Protein AF-A0A2M8PML5-F1 (afdb_monomer_lite)

pLDDT: mean 84.7, std 14.03, range [39.72, 96.12]

Radius of gyration: 26.98 Å; chains: 1; bounding box: 55×22×81 Å

Secondary structure (DSSP, 8-state):
--SHHHHHHHHHHHHHHHHHHHHHHHHHHHHHHHHHHHHHHHHHHHHHHHHHHHHHHH-HHHHHTS-HHHHHHHHHHHHTTEEEEEETTEEEEEEEPP-TT---

Foldseek 3Di:
DPVVVVVVVVVVVVVVVVVVVVVVVVVVVVVVVVVVVVVVVVVLVVLLVVLVVVCVVCDVVVLVVDDPVSVVVSCCSNVPQKDFDDDPNDGPDIDGHPDPPPDD

Sequence (104 aa):
LQQASADAGITDIYDDEIAKASDRRTMLSSRIRALQSEVARHDDAAQRELAFHEIVEISIERFWDQEDRIINQLLFRLMGNRRFIVEDGQIIGIADAPNRNRRS

Structure (mmCIF, N/CA/C/O backbone):
data_AF-A0A2M8PML5-F1
#
_entry.id   AF-A0A2M8PML5-F1
#
loop_
_atom_site.group_PDB
_atom_site.id
_atom_site.type_symbol
_atom_site.label_atom_id
_atom_site.label_alt_id
_atom_site.label_comp_id
_atom_site.label_asym_id
_atom_site.label_entity_id
_atom_site.label_seq_id
_atom_site.pdbx_PDB_ins_code
_atom_site.Cartn_x
_atom_site.Cartn_y
_atom_site.Cartn_z
_atom_site.occupancy
_atom_site.B_iso_or_equiv
_atom_site.auth_seq_id
_atom_site.auth_comp_id
_atom_site.auth_asym_id
_atom_site.auth_atom_id
_atom_site.pdbx_PDB_model_num
ATOM 1 N N . LEU A 1 1 ? 31.779 -0.338 -58.480 1.00 47.25 1 LEU A N 1
ATOM 2 C CA . LEU A 1 1 ? 30.922 -1.163 -57.591 1.00 47.25 1 LEU A CA 1
ATOM 3 C C . LEU A 1 1 ? 31.297 -1.006 -56.104 1.00 47.25 1 LEU A C 1
ATOM 5 O O . LEU A 1 1 ? 31.185 -1.957 -55.352 1.00 47.25 1 LEU A O 1
ATOM 9 N N . GLN A 1 2 ? 31.714 0.185 -55.649 1.00 47.84 2 GLN A N 1
ATOM 10 C CA . GLN A 1 2 ? 32.303 0.365 -54.305 1.00 47.84 2 GLN A CA 1
ATOM 11 C C . GLN A 1 2 ? 31.435 1.213 -53.352 1.00 47.84 2 GLN A C 1
ATOM 13 O O . GLN A 1 2 ? 31.769 1.360 -52.186 1.00 47.84 2 GLN A O 1
ATOM 18 N N . GLN A 1 3 ? 30.300 1.742 -53.829 1.00 46.22 3 GLN A N 1
ATOM 19 C CA . GLN A 1 3 ? 29.363 2.530 -53.014 1.00 46.22 3 GLN A CA 1
ATOM 20 C C . GLN A 1 3 ? 28.329 1.668 -52.271 1.00 46.22 3 GLN A C 1
ATOM 22 O O . GLN A 1 3 ? 27.914 2.043 -51.185 1.00 46.22 3 GLN A O 1
ATOM 27 N N . ALA A 1 4 ? 27.969 0.488 -52.791 1.00 48.34 4 ALA A N 1
ATOM 28 C CA . ALA A 1 4 ? 26.969 -0.382 -52.163 1.00 48.34 4 ALA A CA 1
ATOM 29 C C . ALA A 1 4 ? 27.460 -1.068 -50.870 1.00 48.34 4 ALA A C 1
ATOM 31 O O . ALA A 1 4 ? 26.645 -1.427 -50.031 1.00 48.34 4 ALA A O 1
ATOM 32 N N . SER A 1 5 ? 28.777 -1.240 -50.681 1.00 52.00 5 SER A N 1
ATOM 33 C CA . SER A 1 5 ? 29.324 -1.844 -49.451 1.00 52.00 5 SER A CA 1
ATOM 34 C C . SER A 1 5 ? 29.620 -0.826 -48.347 1.00 52.00 5 SER A C 1
ATOM 36 O O . SER A 1 5 ? 29.752 -1.213 -47.193 1.00 52.00 5 SER A O 1
ATOM 38 N N . ALA A 1 6 ? 29.761 0.459 -48.693 1.00 53.25 6 ALA A N 1
ATOM 39 C CA . ALA A 1 6 ? 29.974 1.530 -47.721 1.00 53.25 6 ALA A CA 1
ATOM 40 C C . ALA A 1 6 ? 28.675 1.884 -46.977 1.00 53.25 6 ALA A C 1
ATOM 42 O O . ALA A 1 6 ? 28.723 2.216 -45.799 1.00 53.25 6 ALA A O 1
ATOM 43 N N . ASP A 1 7 ? 27.532 1.756 -47.656 1.00 58.09 7 ASP A N 1
ATOM 44 C CA . ASP A 1 7 ? 26.199 1.999 -47.094 1.00 58.09 7 ASP A CA 1
ATOM 45 C C . ASP A 1 7 ? 25.795 0.889 -46.103 1.00 58.09 7 ASP A C 1
ATOM 47 O O . ASP A 1 7 ? 25.339 1.173 -45.001 1.00 58.09 7 ASP A O 1
ATOM 51 N N . ALA A 1 8 ? 26.094 -0.375 -46.435 1.00 61.00 8 ALA A N 1
ATOM 52 C CA . ALA A 1 8 ? 25.823 -1.532 -45.575 1.00 61.00 8 ALA A CA 1
ATOM 53 C C . ALA A 1 8 ? 26.538 -1.455 -44.212 1.00 61.00 8 ALA A C 1
ATOM 55 O O . ALA A 1 8 ? 25.918 -1.669 -43.178 1.00 61.00 8 ALA A O 1
ATOM 56 N N . GLY A 1 9 ? 27.819 -1.066 -44.191 1.00 68.12 9 GLY A N 1
ATOM 57 C CA . GLY A 1 9 ? 28.563 -0.930 -42.933 1.00 68.12 9 GLY A CA 1
ATOM 58 C C . GLY A 1 9 ? 28.069 0.218 -42.045 1.00 68.12 9 GLY A C 1
ATOM 59 O O . GLY A 1 9 ? 28.237 0.166 -40.833 1.00 68.12 9 GLY A O 1
ATOM 60 N N . ILE A 1 10 ? 27.452 1.251 -42.628 1.00 72.50 10 ILE A N 1
ATOM 61 C CA . ILE A 1 10 ? 26.845 2.354 -41.874 1.00 72.50 10 ILE A CA 1
ATOM 62 C C . ILE A 1 10 ? 25.501 1.911 -41.288 1.00 72.50 10 ILE A C 1
ATOM 64 O O . ILE A 1 10 ? 25.227 2.200 -40.124 1.00 72.50 10 ILE A O 1
ATOM 68 N N . THR A 1 11 ? 24.687 1.188 -42.062 1.00 75.69 11 THR A N 1
ATOM 69 C CA . THR A 1 11 ? 23.429 0.602 -41.580 1.00 75.69 11 THR A CA 1
ATOM 70 C C . THR A 1 11 ? 23.665 -0.340 -40.401 1.00 75.69 11 THR A C 1
ATOM 72 O O . THR A 1 11 ? 23.032 -0.153 -39.367 1.00 75.69 11 THR A O 1
ATOM 75 N N . ASP A 1 12 ? 24.641 -1.247 -40.496 1.00 80.62 12 ASP A N 1
ATOM 76 C CA . ASP A 1 12 ? 24.969 -2.188 -39.415 1.00 80.62 12 ASP A CA 1
ATOM 77 C C . ASP A 1 12 ? 25.368 -1.462 -38.115 1.00 80.62 12 ASP A C 1
ATOM 79 O O . ASP A 1 12 ? 24.947 -1.838 -37.022 1.00 80.62 12 ASP A O 1
ATOM 83 N N . ILE A 1 13 ? 26.135 -0.368 -38.219 1.00 84.25 13 ILE A N 1
ATOM 84 C CA . ILE A 1 13 ? 26.519 0.452 -37.058 1.00 84.25 13 ILE A CA 1
ATOM 85 C C . ILE A 1 13 ? 25.292 1.116 -36.424 1.00 84.25 13 ILE A C 1
ATOM 87 O O . ILE A 1 13 ? 25.178 1.159 -35.198 1.00 84.25 13 ILE A O 1
ATOM 91 N N . TYR A 1 14 ? 24.377 1.654 -37.231 1.00 86.12 14 TYR A N 1
ATOM 92 C CA . TYR A 1 14 ? 23.161 2.271 -36.704 1.00 86.12 14 TYR A CA 1
ATOM 93 C C . TYR A 1 14 ? 22.227 1.245 -36.067 1.00 86.12 14 TYR A C 1
ATOM 95 O O . TYR A 1 14 ? 21.683 1.527 -34.999 1.00 86.12 14 TYR A O 1
ATOM 103 N N . ASP A 1 15 ? 22.077 0.067 -36.666 1.00 88.19 15 ASP A N 1
ATOM 104 C CA . ASP A 1 15 ? 21.263 -1.016 -36.116 1.00 88.19 15 ASP A CA 1
ATOM 105 C C . ASP A 1 15 ? 21.809 -1.486 -34.759 1.00 88.19 15 ASP A C 1
ATOM 107 O O . ASP A 1 15 ? 21.047 -1.612 -33.795 1.00 88.19 15 ASP A O 1
ATOM 111 N N . ASP A 1 16 ? 23.132 -1.620 -34.633 1.00 90.75 16 ASP A N 1
ATOM 112 C CA . ASP A 1 16 ? 23.798 -1.935 -33.366 1.00 90.75 16 ASP A CA 1
ATOM 113 C C . ASP A 1 16 ? 23.571 -0.854 -32.297 1.00 90.75 16 ASP A C 1
ATOM 115 O O . ASP A 1 16 ? 23.282 -1.160 -31.135 1.00 90.75 16 ASP A O 1
ATOM 119 N N . GLU A 1 17 ? 23.688 0.426 -32.653 1.00 92.81 17 GLU A N 1
ATOM 120 C CA . GLU A 1 17 ? 23.461 1.525 -31.707 1.00 92.81 17 GLU A CA 1
ATOM 121 C C . GLU A 1 17 ? 21.982 1.646 -31.304 1.00 92.81 17 GLU A C 1
ATOM 123 O O . GLU A 1 17 ? 21.676 1.902 -30.133 1.00 92.81 17 GLU A O 1
ATOM 128 N N . ILE A 1 18 ? 21.049 1.394 -32.228 1.00 92.88 18 ILE A N 1
ATOM 129 C CA . ILE A 1 18 ? 19.607 1.336 -31.947 1.00 92.88 18 ILE A CA 1
ATOM 130 C C . ILE A 1 18 ? 19.290 0.172 -31.004 1.00 92.88 18 ILE A C 1
ATOM 132 O O . ILE A 1 18 ? 18.513 0.349 -30.055 1.00 92.88 18 ILE A O 1
ATOM 136 N N . ALA A 1 19 ? 19.900 -0.996 -31.218 1.00 93.56 19 ALA A N 1
ATOM 137 C CA . ALA A 1 19 ? 19.744 -2.154 -30.346 1.00 93.56 19 ALA A CA 1
ATOM 138 C C . ALA A 1 19 ? 20.245 -1.844 -28.926 1.00 93.56 19 ALA A C 1
ATOM 140 O O . ALA A 1 19 ? 19.484 -1.955 -27.962 1.00 93.56 19 ALA A O 1
ATOM 141 N N . LYS A 1 20 ? 21.469 -1.314 -28.792 1.00 94.50 20 LYS A N 1
ATOM 142 C CA . LYS A 1 20 ? 22.039 -0.908 -27.492 1.00 94.50 20 LYS A CA 1
ATOM 143 C C . LYS A 1 20 ? 21.180 0.138 -26.781 1.00 94.50 20 LYS A C 1
ATOM 145 O O . LYS A 1 20 ? 20.959 0.052 -25.568 1.00 94.50 20 LYS A O 1
ATOM 150 N N . ALA A 1 21 ? 20.686 1.137 -27.512 1.00 92.94 21 ALA A N 1
ATOM 151 C CA . ALA A 1 21 ? 19.809 2.163 -26.955 1.00 92.94 21 ALA A CA 1
ATOM 152 C C . ALA A 1 21 ? 18.471 1.574 -26.474 1.00 92.94 21 ALA A C 1
ATOM 154 O O . ALA A 1 21 ? 17.982 1.939 -25.399 1.00 92.94 21 ALA A O 1
ATOM 155 N N . SER A 1 22 ? 17.904 0.632 -27.229 1.00 92.25 22 SER A N 1
ATOM 156 C CA . SER A 1 22 ? 16.659 -0.065 -26.886 1.00 92.25 22 SER A CA 1
ATOM 157 C C . SER A 1 22 ? 16.810 -0.941 -25.645 1.00 92.25 22 SER A C 1
ATOM 159 O O . SER A 1 22 ? 15.966 -0.880 -24.742 1.00 92.25 22 SER A O 1
ATOM 161 N N . ASP A 1 23 ? 17.913 -1.678 -25.536 1.00 96.12 23 ASP A N 1
ATOM 162 C CA . ASP A 1 23 ? 18.235 -2.484 -24.358 1.00 96.12 23 ASP A CA 1
ATOM 163 C C . ASP A 1 23 ? 18.399 -1.605 -23.119 1.00 96.12 23 ASP A C 1
ATOM 165 O O . ASP A 1 23 ? 17.795 -1.851 -22.067 1.00 96.12 23 ASP A O 1
ATOM 169 N N . ARG A 1 24 ? 19.141 -0.500 -23.259 1.00 94.38 24 ARG A N 1
ATOM 170 C CA . ARG A 1 24 ? 19.338 0.463 -22.173 1.00 94.38 24 ARG A CA 1
ATOM 171 C C . ARG A 1 24 ? 18.020 1.084 -21.722 1.00 94.38 24 ARG A C 1
ATOM 173 O O . ARG A 1 24 ? 17.787 1.215 -20.518 1.00 94.38 24 ARG A O 1
ATOM 180 N N . ARG A 1 25 ? 17.139 1.442 -22.659 1.00 95.06 25 ARG A N 1
ATOM 181 C CA . ARG A 1 25 ? 15.800 1.962 -22.348 1.00 95.06 25 ARG A CA 1
ATOM 182 C C . ARG A 1 25 ? 14.966 0.929 -21.595 1.00 95.06 25 ARG A C 1
ATOM 184 O O . ARG A 1 25 ? 14.342 1.275 -20.592 1.00 95.06 25 ARG A O 1
ATOM 191 N N . THR A 1 26 ? 14.973 -0.324 -22.041 1.00 95.69 26 THR A N 1
ATOM 192 C CA . THR A 1 26 ? 14.241 -1.417 -21.390 1.00 95.69 26 THR A CA 1
ATOM 193 C C . THR A 1 26 ? 14.719 -1.610 -19.954 1.00 95.69 26 THR A C 1
ATOM 195 O O . THR A 1 26 ? 13.905 -1.573 -19.028 1.00 95.69 26 THR A O 1
ATOM 198 N N . MET A 1 27 ? 16.034 -1.697 -19.747 1.00 95.50 27 MET A N 1
ATOM 199 C CA . MET A 1 27 ? 16.643 -1.814 -18.421 1.00 95.50 27 MET A CA 1
ATOM 200 C C . MET A 1 27 ? 16.256 -0.648 -17.500 1.00 95.50 27 MET A C 1
ATOM 202 O O . MET A 1 27 ? 15.812 -0.872 -16.372 1.00 95.50 27 MET A O 1
ATOM 206 N N . LEU A 1 28 ? 16.378 0.596 -17.977 1.00 95.31 28 LEU A N 1
ATOM 207 C CA . LEU A 1 28 ? 16.021 1.779 -17.191 1.00 95.31 28 LEU A CA 1
ATOM 208 C C . LEU A 1 28 ? 14.528 1.804 -16.848 1.00 95.31 28 LEU A C 1
ATOM 210 O O . LEU A 1 28 ? 14.173 2.120 -15.715 1.00 95.31 28 LEU A O 1
ATOM 214 N N . SER A 1 29 ? 13.652 1.413 -17.776 1.00 94.25 29 SER A N 1
ATOM 215 C CA . SER A 1 29 ? 12.209 1.345 -17.517 1.00 94.25 29 SER A CA 1
ATOM 216 C C . SER A 1 29 ? 11.862 0.323 -16.428 1.00 94.25 29 SER A C 1
ATOM 218 O O . SER A 1 29 ? 11.072 0.618 -15.529 1.00 94.25 29 SER A O 1
ATOM 220 N N . SER A 1 30 ? 12.509 -0.845 -16.449 1.00 93.88 30 SER A N 1
ATOM 221 C CA . SER A 1 30 ? 12.361 -1.871 -15.417 1.00 93.88 30 SER A CA 1
ATOM 222 C C . SER A 1 30 ? 12.880 -1.377 -14.069 1.00 93.88 30 SER A C 1
ATOM 224 O O . SER A 1 30 ? 12.237 -1.600 -13.043 1.00 93.88 30 SER A O 1
ATOM 226 N N . ARG A 1 31 ? 14.000 -0.639 -14.059 1.00 93.81 31 ARG A N 1
ATOM 227 C CA . ARG A 1 31 ? 14.548 -0.041 -12.836 1.00 93.81 31 ARG A CA 1
ATOM 228 C C . ARG A 1 31 ? 13.623 1.023 -12.251 1.00 93.81 31 ARG A C 1
ATOM 230 O O . ARG A 1 31 ? 13.414 1.017 -11.042 1.00 93.81 31 ARG A O 1
ATOM 237 N N . ILE A 1 32 ? 13.036 1.884 -13.084 1.00 93.62 32 ILE A N 1
ATOM 238 C CA . ILE A 1 32 ? 12.043 2.876 -12.646 1.00 93.62 32 ILE A CA 1
ATOM 239 C C . ILE A 1 32 ? 10.843 2.174 -12.007 1.00 93.62 32 ILE A C 1
ATOM 241 O O . ILE A 1 32 ? 10.464 2.537 -10.899 1.00 93.62 32 ILE A O 1
ATOM 245 N N . ARG A 1 33 ? 10.284 1.137 -12.646 1.00 92.38 33 ARG A N 1
ATOM 246 C CA . ARG A 1 33 ? 9.153 0.377 -12.081 1.00 92.38 33 ARG A CA 1
ATOM 247 C C . ARG A 1 33 ? 9.495 -0.261 -10.734 1.00 92.38 33 ARG A C 1
ATOM 249 O O . ARG A 1 33 ? 8.681 -0.218 -9.817 1.00 92.38 33 ARG A O 1
ATOM 256 N N . ALA A 1 34 ? 10.693 -0.832 -10.608 1.00 89.75 34 ALA A N 1
ATOM 257 C CA . ALA A 1 34 ? 11.157 -1.410 -9.351 1.00 89.75 34 ALA A CA 1
ATOM 258 C C . ALA A 1 34 ? 11.256 -0.348 -8.243 1.00 89.75 34 ALA A C 1
ATOM 260 O O . ALA A 1 34 ? 10.711 -0.554 -7.163 1.00 89.75 34 ALA A O 1
ATOM 261 N N . LEU A 1 35 ? 11.868 0.806 -8.535 1.00 90.56 35 LEU A N 1
ATOM 262 C CA . LEU A 1 35 ? 11.992 1.917 -7.585 1.00 90.56 35 LEU A CA 1
ATOM 263 C C . LEU A 1 35 ? 10.628 2.508 -7.203 1.00 90.56 35 LEU A C 1
ATOM 265 O O . LEU A 1 35 ? 10.382 2.774 -6.034 1.00 90.56 35 LEU A O 1
ATOM 269 N N . GLN A 1 36 ? 9.709 2.660 -8.159 1.00 88.44 36 GLN A N 1
ATOM 270 C CA . GLN A 1 36 ? 8.339 3.102 -7.881 1.00 88.44 36 GLN A CA 1
ATOM 271 C C . GLN A 1 36 ? 7.606 2.124 -6.957 1.00 88.44 36 GLN A C 1
ATOM 273 O O . GLN A 1 36 ? 6.934 2.552 -6.023 1.00 88.44 36 GLN A O 1
ATOM 278 N N . SER A 1 37 ? 7.762 0.814 -7.179 1.00 83.00 37 SER A N 1
ATOM 279 C CA . SER A 1 37 ? 7.198 -0.193 -6.277 1.00 83.00 37 SER A CA 1
ATOM 280 C C . SER A 1 37 ? 7.839 -0.157 -4.889 1.00 83.00 37 SER A C 1
ATOM 282 O O . SER A 1 37 ? 7.165 -0.501 -3.923 1.00 83.00 37 SER A O 1
ATOM 284 N N . GLU A 1 38 ? 9.119 0.183 -4.781 1.00 82.19 38 GLU A N 1
ATOM 285 C CA . GLU A 1 38 ? 9.832 0.279 -3.506 1.00 82.19 38 GLU A CA 1
ATOM 286 C C . GLU A 1 38 ? 9.360 1.489 -2.694 1.00 82.19 38 GLU A C 1
ATOM 288 O O . GLU A 1 38 ? 9.003 1.332 -1.528 1.00 82.19 38 GLU A O 1
ATOM 293 N N . VAL A 1 39 ? 9.247 2.658 -3.336 1.00 79.69 39 VAL A N 1
ATOM 294 C CA . VAL A 1 39 ? 8.694 3.877 -2.722 1.00 79.69 39 VAL A CA 1
ATOM 295 C C . VAL A 1 39 ? 7.260 3.644 -2.252 1.00 79.69 39 VAL A C 1
ATOM 297 O O . VAL A 1 39 ? 6.957 3.905 -1.094 1.00 79.69 39 VAL A O 1
ATOM 300 N N . ALA A 1 40 ? 6.403 3.056 -3.095 1.00 78.44 40 ALA A N 1
ATOM 301 C CA . ALA A 1 40 ? 5.021 2.757 -2.717 1.00 78.44 40 ALA A CA 1
ATOM 302 C C . ALA A 1 40 ? 4.937 1.848 -1.476 1.00 78.44 40 ALA A C 1
ATOM 304 O O . ALA A 1 40 ? 4.145 2.101 -0.575 1.00 78.44 40 ALA A O 1
ATOM 305 N N . ARG A 1 41 ? 5.794 0.821 -1.378 1.00 78.94 41 ARG A N 1
ATOM 306 C CA . ARG A 1 41 ? 5.843 -0.054 -0.191 1.00 78.94 41 ARG A CA 1
ATOM 307 C C . ARG A 1 41 ? 6.306 0.682 1.063 1.00 78.94 41 ARG A C 1
ATOM 309 O O . ARG A 1 41 ? 5.826 0.360 2.149 1.00 78.94 41 ARG A O 1
ATOM 316 N N . HIS A 1 42 ? 7.258 1.602 0.925 1.00 76.06 42 HIS A N 1
ATOM 317 C CA . HIS A 1 42 ? 7.755 2.406 2.036 1.00 76.06 42 HIS A CA 1
ATOM 318 C C . HIS A 1 42 ? 6.673 3.366 2.546 1.00 76.06 42 HIS A C 1
ATOM 320 O O . HIS A 1 42 ? 6.415 3.417 3.749 1.00 76.06 42 HIS A O 1
AT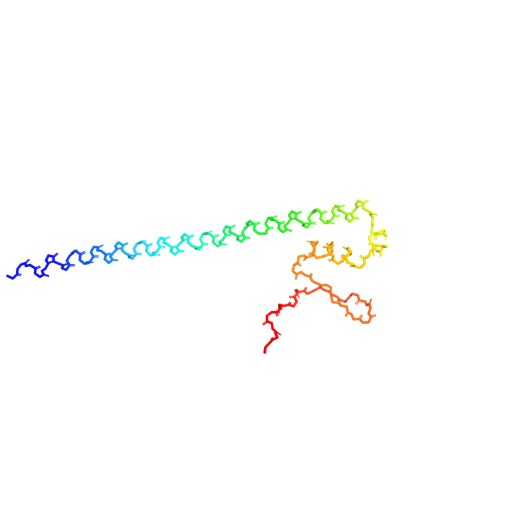OM 326 N N . ASP A 1 43 ? 5.978 4.049 1.636 1.00 78.50 43 ASP A N 1
ATOM 327 C CA . ASP A 1 43 ? 4.854 4.925 1.972 1.00 78.50 43 ASP A CA 1
ATOM 328 C C . ASP A 1 43 ? 3.713 4.135 2.631 1.00 78.50 43 ASP A C 1
ATOM 330 O O . ASP A 1 43 ? 3.201 4.542 3.674 1.00 78.50 43 ASP A O 1
ATOM 334 N N . ASP A 1 44 ? 3.380 2.952 2.106 1.00 85.25 44 ASP A N 1
ATOM 335 C CA . ASP A 1 44 ? 2.385 2.052 2.701 1.00 85.25 44 ASP A CA 1
ATOM 336 C C . ASP A 1 44 ? 2.780 1.582 4.109 1.00 85.25 44 ASP A C 1
ATOM 338 O O . ASP A 1 44 ? 1.914 1.306 4.939 1.00 85.25 44 ASP A O 1
ATOM 342 N N . ALA A 1 45 ? 4.073 1.410 4.392 1.00 85.81 45 ALA A N 1
ATOM 343 C CA . ALA A 1 45 ? 4.543 1.041 5.726 1.00 85.81 45 ALA A CA 1
ATOM 344 C C . ALA A 1 45 ? 4.410 2.218 6.703 1.00 85.81 45 ALA A C 1
ATOM 346 O O . ALA A 1 45 ? 3.863 2.044 7.790 1.00 85.81 45 ALA A O 1
ATOM 347 N N . ALA A 1 46 ? 4.820 3.421 6.291 1.00 87.88 46 ALA A N 1
ATOM 348 C CA . ALA A 1 46 ? 4.694 4.627 7.107 1.00 87.88 46 ALA A CA 1
ATOM 349 C C . ALA A 1 46 ? 3.225 4.964 7.422 1.00 87.88 46 ALA A C 1
ATOM 351 O O . ALA A 1 46 ? 2.888 5.281 8.560 1.00 87.88 46 ALA A O 1
ATOM 352 N N . GLN A 1 47 ? 2.328 4.838 6.438 1.00 89.06 47 GLN A N 1
ATOM 353 C CA . GLN A 1 47 ? 0.891 5.055 6.640 1.00 89.06 47 GLN A CA 1
ATOM 354 C C . GLN A 1 47 ? 0.273 4.051 7.617 1.00 89.06 47 GLN A C 1
ATOM 356 O O . GLN A 1 47 ? -0.604 4.417 8.401 1.00 89.06 47 GLN A O 1
ATOM 361 N N . ARG A 1 48 ? 0.734 2.795 7.593 1.00 91.25 48 ARG A N 1
ATOM 362 C CA . ARG A 1 48 ? 0.287 1.764 8.536 1.00 91.25 48 ARG A CA 1
ATOM 363 C C . ARG A 1 48 ? 0.735 2.054 9.961 1.00 91.25 48 ARG A C 1
ATOM 365 O O . ARG A 1 48 ? -0.078 1.917 10.869 1.00 91.25 48 ARG A O 1
ATOM 372 N N . GLU A 1 49 ? 1.978 2.492 10.138 1.00 91.25 49 GLU A N 1
ATOM 373 C CA . GLU A 1 49 ? 2.514 2.867 11.451 1.00 91.25 49 GLU A CA 1
ATOM 374 C C . GLU A 1 49 ? 1.742 4.050 12.051 1.00 91.25 49 GLU A C 1
ATOM 376 O O . GLU A 1 49 ? 1.311 3.997 13.200 1.00 91.25 49 GLU A O 1
ATOM 381 N N . LEU A 1 50 ? 1.477 5.088 11.249 1.00 92.94 50 LEU A N 1
ATOM 382 C CA . LEU A 1 50 ? 0.678 6.238 11.684 1.00 92.94 50 LEU A CA 1
ATOM 383 C C . LEU A 1 50 ? -0.742 5.826 12.087 1.00 92.94 50 LEU A C 1
ATOM 385 O O . LEU A 1 50 ? -1.206 6.200 13.159 1.00 92.94 50 LEU A O 1
ATOM 389 N N . ALA A 1 51 ? -1.415 5.009 11.272 1.00 92.50 51 ALA A N 1
ATOM 390 C CA . ALA A 1 51 ? -2.756 4.527 11.595 1.00 92.50 51 ALA A CA 1
ATOM 391 C C . ALA A 1 51 ? -2.778 3.671 12.873 1.00 92.50 51 ALA A C 1
ATOM 393 O O . ALA A 1 51 ? -3.731 3.750 13.646 1.00 92.50 51 ALA A O 1
ATOM 394 N N . PHE A 1 52 ? -1.735 2.869 13.111 1.00 93.31 52 PHE A N 1
ATOM 395 C CA . PHE A 1 52 ? -1.589 2.112 14.350 1.00 93.31 52 PHE A CA 1
ATOM 396 C C . PHE A 1 52 ? -1.442 3.043 15.558 1.00 93.31 52 PHE A C 1
ATOM 398 O O . PHE A 1 52 ? -2.175 2.887 16.533 1.00 93.31 52 PHE A O 1
ATOM 405 N N . HIS A 1 53 ? -0.559 4.041 15.477 1.00 94.94 53 HIS A N 1
ATOM 406 C CA . HIS A 1 53 ? -0.384 5.025 16.544 1.00 94.94 53 HIS A CA 1
ATOM 407 C C . HIS A 1 53 ? -1.661 5.810 16.837 1.00 94.94 53 HIS A C 1
ATOM 409 O O . HIS A 1 53 ? -2.009 5.953 18.003 1.00 94.94 53 HIS A O 1
ATOM 415 N N . GLU A 1 54 ? -2.403 6.236 15.814 1.00 92.75 54 GLU A N 1
ATOM 416 C CA . GLU A 1 54 ? -3.684 6.927 15.999 1.00 92.75 54 GLU A CA 1
ATOM 417 C C . GLU A 1 54 ? -4.691 6.072 16.788 1.00 92.75 54 GLU A C 1
ATOM 419 O O . GLU A 1 54 ? -5.351 6.578 17.693 1.00 92.75 54 GLU A O 1
ATOM 424 N N . ILE A 1 55 ? -4.782 4.765 16.499 1.00 93.00 55 ILE A N 1
ATOM 425 C CA . ILE A 1 55 ? -5.655 3.840 17.246 1.00 93.00 55 ILE A CA 1
ATOM 426 C C . ILE A 1 55 ? -5.166 3.674 18.691 1.00 93.00 55 ILE A C 1
ATOM 428 O O . ILE A 1 55 ? -5.972 3.656 19.621 1.00 93.00 55 ILE A O 1
ATOM 432 N N . VAL A 1 56 ? -3.852 3.558 18.892 1.00 93.44 56 VAL A N 1
ATOM 433 C CA . VAL A 1 56 ? -3.256 3.441 20.231 1.00 93.44 56 VAL A CA 1
ATOM 434 C C . VAL A 1 56 ? -3.502 4.705 21.059 1.00 93.44 56 VAL A C 1
ATOM 436 O O . VAL A 1 56 ? -3.826 4.594 22.240 1.00 93.44 56 VAL A O 1
ATOM 439 N N . GLU A 1 57 ? -3.402 5.890 20.456 1.00 94.44 57 GLU A N 1
ATOM 440 C CA . GLU A 1 57 ? -3.627 7.177 21.123 1.00 94.44 57 GLU A CA 1
ATOM 441 C C . GLU A 1 57 ? -5.077 7.361 21.585 1.00 94.44 57 GLU A C 1
ATOM 443 O O . GLU A 1 57 ? -5.307 7.886 22.676 1.00 94.44 57 GLU A O 1
ATOM 448 N N . ILE A 1 58 ? -6.060 6.913 20.795 1.00 92.88 58 ILE A N 1
ATOM 449 C CA . ILE A 1 58 ? -7.478 7.018 21.175 1.00 92.88 58 ILE A CA 1
ATOM 450 C C . ILE A 1 58 ? -7.958 5.864 22.065 1.00 92.88 58 ILE A C 1
ATOM 452 O O . ILE A 1 58 ? -8.979 6.024 22.726 1.00 92.88 58 ILE A O 1
ATOM 456 N N . SER A 1 59 ? -7.196 4.770 22.161 1.00 92.44 59 SER A N 1
ATOM 457 C CA . SER A 1 59 ? -7.583 3.467 22.727 1.00 92.44 59 SER A CA 1
ATOM 458 C C . SER A 1 59 ? -8.524 2.651 21.838 1.00 92.44 59 SER A C 1
ATOM 460 O O . SER A 1 59 ? -9.306 3.178 21.046 1.00 92.44 59 SER A O 1
ATOM 462 N N . ILE A 1 60 ? -8.466 1.324 21.991 1.00 89.44 60 ILE A N 1
ATOM 463 C CA . ILE A 1 60 ? -9.285 0.404 21.194 1.00 89.44 60 ILE A CA 1
ATOM 464 C C . ILE A 1 60 ? -10.781 0.576 21.477 1.00 89.44 60 ILE A C 1
ATOM 466 O O . ILE A 1 60 ? -11.594 0.446 20.570 1.00 89.44 60 ILE A O 1
ATOM 470 N N . GLU A 1 61 ? -11.156 0.912 22.710 1.00 93.06 61 GLU A N 1
ATOM 471 C CA . GLU A 1 61 ? -12.546 1.141 23.094 1.00 93.06 61 GLU A CA 1
ATOM 472 C C . GLU A 1 61 ? -13.098 2.388 22.403 1.00 93.06 61 GLU A C 1
ATOM 474 O O . GLU A 1 61 ? -14.120 2.306 21.725 1.00 93.06 61 GLU A O 1
ATOM 479 N N . ARG A 1 62 ? -12.394 3.529 22.476 1.00 93.69 62 ARG A N 1
ATOM 480 C CA . ARG A 1 62 ? -12.885 4.750 21.815 1.00 93.69 62 ARG A CA 1
ATOM 481 C C . ARG A 1 62 ? -12.791 4.688 20.303 1.00 93.69 62 ARG A C 1
ATOM 483 O O . ARG A 1 62 ? -13.515 5.424 19.638 1.00 93.69 62 ARG A O 1
ATOM 490 N N . PHE A 1 63 ? -11.898 3.863 19.762 1.00 93.94 63 PHE A N 1
ATOM 491 C CA . PHE A 1 63 ? -11.857 3.577 18.335 1.00 93.94 63 PHE A CA 1
ATOM 492 C C . PHE A 1 63 ? -13.195 3.004 17.848 1.00 93.94 63 PHE A C 1
ATOM 494 O O . PHE A 1 63 ? -13.704 3.458 16.826 1.00 93.94 63 PHE A O 1
ATOM 501 N N . TRP A 1 64 ? -13.795 2.068 18.591 1.00 92.50 64 TRP A N 1
ATOM 502 C CA . TRP A 1 64 ? -15.099 1.495 18.237 1.00 92.50 64 TRP A CA 1
ATOM 503 C C . TRP A 1 64 ? -16.274 2.453 18.450 1.00 92.50 64 TRP A C 1
ATOM 505 O O . TRP A 1 64 ? -17.300 2.291 17.798 1.00 92.50 64 TRP A O 1
ATOM 515 N N . ASP A 1 65 ? -16.103 3.473 19.290 1.00 95.50 65 ASP A N 1
ATOM 516 C CA . ASP A 1 65 ? -17.091 4.542 19.483 1.00 95.50 65 ASP A CA 1
ATOM 517 C C . ASP A 1 65 ? -17.042 5.627 18.383 1.00 95.50 65 ASP A C 1
ATOM 519 O O . ASP A 1 65 ? -17.837 6.569 18.405 1.00 95.50 65 ASP A O 1
ATOM 523 N N . GLN A 1 66 ? -16.102 5.545 17.430 1.00 94.69 66 GLN A N 1
ATOM 524 C CA . GLN A 1 66 ? -16.014 6.500 16.321 1.00 94.69 66 GLN A CA 1
ATOM 525 C C . GLN A 1 66 ? -17.115 6.276 15.276 1.00 94.69 66 GLN A C 1
ATOM 527 O O . GLN A 1 66 ? -17.696 5.202 15.152 1.00 94.69 66 GLN A O 1
ATOM 532 N N . GLU A 1 67 ? -17.351 7.287 14.438 1.00 95.69 67 GLU A N 1
ATOM 533 C CA . GLU A 1 67 ? -18.199 7.128 13.256 1.00 95.69 67 GLU A CA 1
ATOM 534 C C . GLU A 1 67 ? -17.647 6.039 12.320 1.00 95.69 67 GLU A C 1
ATOM 536 O O . GLU A 1 67 ? -16.444 6.005 12.0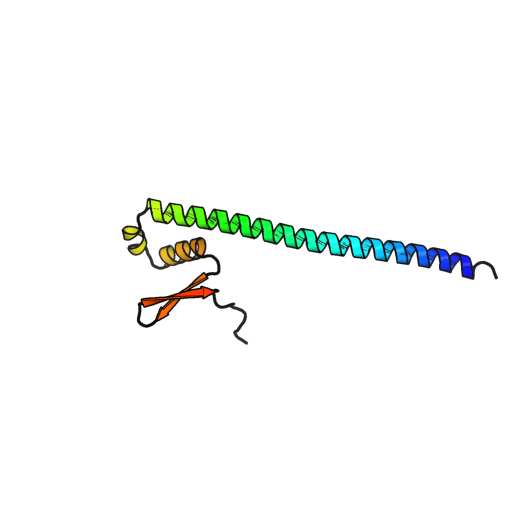39 1.00 95.69 67 GLU A O 1
ATOM 541 N N . ASP A 1 68 ? -18.532 5.226 11.730 1.00 92.56 68 ASP A N 1
ATOM 542 C CA . ASP A 1 68 ? -18.182 4.165 10.770 1.00 92.56 68 ASP A CA 1
ATOM 543 C C . ASP A 1 68 ? -17.205 4.636 9.688 1.00 92.56 68 ASP A C 1
ATOM 545 O O . ASP A 1 68 ? -16.309 3.905 9.258 1.00 92.56 68 ASP A O 1
ATOM 549 N N . ARG A 1 69 ? -17.369 5.876 9.216 1.00 94.06 69 ARG A N 1
ATOM 550 C CA . ARG A 1 69 ? -16.479 6.470 8.217 1.00 94.06 69 ARG A CA 1
ATOM 551 C C . ARG A 1 69 ? -15.039 6.554 8.726 1.00 94.06 69 ARG A C 1
ATOM 553 O O . ARG A 1 69 ? -14.125 6.234 7.967 1.00 94.06 69 ARG A O 1
ATOM 560 N N . ILE A 1 70 ? -14.839 6.989 9.966 1.00 93.19 70 ILE A N 1
ATOM 561 C CA . ILE A 1 70 ? -13.516 7.134 10.579 1.00 93.19 70 ILE A CA 1
ATOM 562 C C . ILE A 1 70 ? -12.901 5.759 10.833 1.00 93.19 70 ILE A C 1
ATOM 564 O O . ILE A 1 70 ? -11.764 5.525 10.418 1.00 93.19 70 ILE A O 1
ATOM 568 N N . ILE A 1 71 ? -13.677 4.828 11.398 1.00 92.00 71 ILE A N 1
ATOM 569 C CA . ILE A 1 71 ? -13.263 3.430 11.604 1.00 92.00 71 ILE A CA 1
ATOM 570 C C . ILE A 1 71 ? -12.755 2.836 10.287 1.00 92.00 71 ILE A C 1
ATOM 572 O O . ILE A 1 71 ? -11.631 2.341 10.201 1.00 92.00 71 ILE A O 1
ATOM 576 N N . ASN A 1 72 ? -13.545 2.954 9.218 1.00 90.88 72 ASN A N 1
ATOM 577 C CA . ASN A 1 72 ? -13.189 2.414 7.910 1.00 90.88 72 ASN A CA 1
ATOM 578 C C . ASN A 1 72 ? -11.944 3.075 7.302 1.00 90.88 72 ASN A C 1
ATOM 580 O O . ASN A 1 72 ? -11.158 2.393 6.648 1.00 90.88 72 ASN A O 1
ATOM 584 N N . GLN A 1 73 ? -11.735 4.378 7.505 1.00 91.44 73 GLN A N 1
ATOM 585 C CA . GLN A 1 73 ? -10.536 5.073 7.021 1.00 91.44 73 GLN A CA 1
ATOM 586 C C . GLN A 1 73 ? -9.270 4.630 7.761 1.00 91.44 73 GLN A C 1
ATOM 588 O O . GLN A 1 73 ? -8.237 4.407 7.125 1.00 91.44 73 GLN A O 1
ATOM 593 N N . LEU A 1 74 ? -9.348 4.476 9.083 1.00 92.62 74 LEU A N 1
ATOM 594 C CA . LEU A 1 74 ? -8.248 3.966 9.901 1.00 92.62 74 LEU A CA 1
ATOM 595 C C . LEU A 1 74 ? -7.911 2.523 9.529 1.00 92.62 74 LEU A C 1
ATOM 597 O O . LEU A 1 74 ? -6.758 2.228 9.217 1.00 92.62 74 LEU A O 1
ATOM 601 N N . LEU A 1 75 ? -8.915 1.646 9.448 1.00 91.56 75 LEU A N 1
ATOM 602 C CA . LEU A 1 75 ? -8.717 0.257 9.027 1.00 91.56 75 LEU A CA 1
ATOM 603 C C . LEU A 1 75 ? -8.187 0.158 7.598 1.00 91.56 75 LEU A C 1
ATOM 605 O O . LEU A 1 75 ? -7.349 -0.695 7.319 1.00 91.56 75 LEU A O 1
ATOM 609 N N . PHE A 1 76 ? -8.632 1.025 6.686 1.00 90.38 76 PHE A N 1
ATOM 610 C CA . PHE A 1 76 ? -8.114 1.054 5.321 1.00 90.38 76 PHE A CA 1
ATOM 611 C C . PHE A 1 76 ? -6.618 1.379 5.293 1.00 90.38 76 PHE A C 1
ATOM 613 O O . PHE A 1 76 ? -5.862 0.672 4.628 1.00 90.38 76 PHE A O 1
ATOM 620 N N . ARG A 1 77 ? -6.181 2.407 6.031 1.00 92.19 77 ARG A N 1
ATOM 621 C CA . ARG A 1 77 ? -4.758 2.768 6.123 1.00 92.19 77 ARG A CA 1
ATOM 622 C C . ARG A 1 77 ? -3.942 1.686 6.823 1.00 92.19 77 ARG A C 1
ATOM 624 O O . ARG A 1 77 ? -2.885 1.322 6.322 1.00 92.19 77 ARG A O 1
ATOM 631 N N . LEU A 1 78 ? -4.459 1.124 7.916 1.00 92.19 78 LEU A N 1
ATOM 632 C CA . 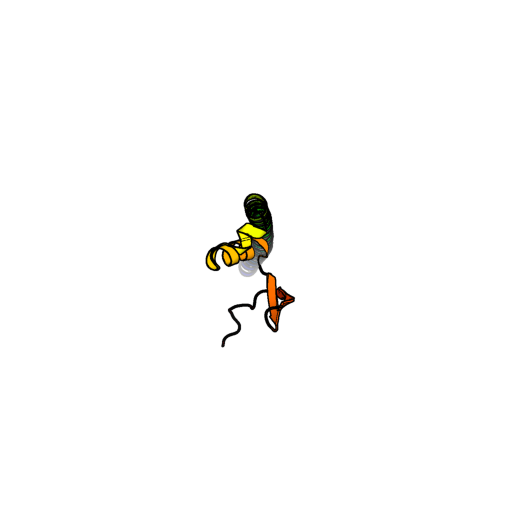LEU A 1 78 ? -3.794 0.082 8.701 1.00 92.19 78 LEU A CA 1
ATOM 633 C C . LEU A 1 78 ? -3.655 -1.244 7.937 1.00 92.19 78 LEU A C 1
ATOM 635 O O . LEU A 1 78 ? -2.627 -1.916 8.010 1.00 92.19 78 LEU A O 1
ATOM 639 N N . MET A 1 79 ? -4.691 -1.650 7.205 1.00 89.75 79 MET A N 1
ATOM 640 C CA . MET A 1 79 ? -4.727 -2.956 6.542 1.00 89.75 79 MET A CA 1
ATOM 641 C C . MET A 1 79 ? -4.302 -2.910 5.071 1.00 89.75 79 MET A C 1
ATOM 643 O O . MET A 1 79 ? -4.047 -3.960 4.474 1.00 89.75 79 MET A O 1
ATOM 647 N N . GLY A 1 80 ? -4.215 -1.724 4.465 1.00 87.69 80 GLY A N 1
ATOM 648 C CA . GLY A 1 80 ? -3.828 -1.546 3.067 1.00 87.69 80 GLY A CA 1
ATOM 649 C C . GLY A 1 80 ? -4.759 -2.303 2.118 1.00 87.69 80 GLY A C 1
ATOM 650 O O . GLY A 1 80 ? -5.964 -2.048 2.070 1.00 87.69 80 GLY A O 1
ATOM 651 N N . ASN A 1 81 ? -4.217 -3.268 1.368 1.00 86.31 81 ASN A N 1
ATOM 652 C CA . ASN A 1 81 ? -4.997 -4.106 0.452 1.00 86.31 81 ASN A CA 1
ATOM 653 C C . ASN A 1 81 ? -5.717 -5.285 1.136 1.00 86.31 81 ASN A C 1
ATOM 655 O O . ASN A 1 81 ? -6.332 -6.083 0.445 1.00 86.31 81 ASN A O 1
ATOM 659 N N . ARG A 1 82 ? -5.668 -5.434 2.464 1.00 89.38 82 ARG A N 1
ATOM 660 C CA . ARG A 1 82 ? -6.361 -6.526 3.172 1.00 89.38 82 ARG A CA 1
ATOM 661 C C . ARG A 1 82 ? -7.714 -6.089 3.726 1.00 89.38 82 ARG A C 1
ATOM 663 O O . ARG A 1 82 ? -7.909 -4.926 4.079 1.00 89.38 82 ARG A O 1
ATOM 670 N N . ARG A 1 83 ? -8.668 -7.013 3.803 1.00 88.62 83 ARG A N 1
ATOM 671 C CA . ARG A 1 83 ? -10.032 -6.804 4.313 1.00 88.62 83 ARG A CA 1
ATOM 672 C C . ARG A 1 83 ? -10.426 -7.935 5.253 1.00 88.62 83 ARG A C 1
ATOM 674 O O . ARG A 1 83 ? -10.012 -9.072 5.047 1.00 88.62 83 ARG A O 1
ATOM 681 N N . PHE A 1 84 ? -11.245 -7.614 6.251 1.00 89.38 84 PHE A N 1
ATOM 682 C CA . PHE A 1 84 ? -11.893 -8.619 7.087 1.00 89.38 84 PHE A CA 1
ATOM 683 C C . PHE A 1 84 ? -12.997 -9.321 6.299 1.00 89.38 8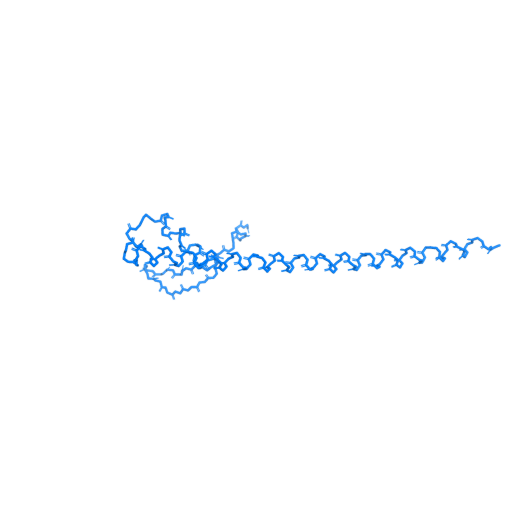4 PHE A C 1
ATOM 685 O O . PHE A 1 84 ? -13.751 -8.677 5.567 1.00 89.38 84 PHE A O 1
ATOM 692 N N . ILE A 1 85 ? -13.083 -10.636 6.462 1.00 90.25 85 ILE A N 1
ATOM 693 C CA . ILE A 1 85 ? -14.209 -11.436 5.994 1.00 90.25 85 ILE A CA 1
ATOM 694 C C . ILE A 1 85 ? -15.183 -11.540 7.161 1.00 90.25 85 ILE A C 1
ATOM 696 O O . ILE A 1 85 ? -14.793 -11.984 8.242 1.00 90.25 85 ILE A O 1
ATOM 700 N N . VAL A 1 86 ? -16.424 -11.116 6.931 1.00 89.50 86 VAL A N 1
ATOM 701 C CA . VAL A 1 86 ? -17.487 -11.136 7.935 1.00 89.50 86 VAL A CA 1
ATOM 702 C C . VAL A 1 86 ? -18.560 -12.130 7.510 1.00 89.50 86 VAL A C 1
ATOM 704 O O . VAL A 1 86 ? -19.081 -12.028 6.401 1.00 89.50 86 VAL A O 1
ATOM 707 N N . GLU A 1 87 ? -18.893 -13.057 8.401 1.00 92.12 87 GLU A N 1
ATOM 708 C CA . GLU A 1 87 ? -20.000 -14.009 8.273 1.00 92.12 87 GLU A CA 1
ATOM 709 C C . GLU A 1 87 ? -20.801 -13.971 9.580 1.00 92.12 87 GLU A C 1
ATOM 711 O O . GLU A 1 87 ? -20.217 -13.983 10.661 1.00 92.12 87 GLU A O 1
ATOM 716 N N . ASP A 1 88 ? -22.124 -13.802 9.491 1.00 92.25 88 ASP A N 1
ATOM 717 C CA . ASP A 1 88 ? -23.032 -13.677 10.646 1.00 92.25 88 ASP A CA 1
ATOM 718 C C . ASP A 1 88 ? -22.593 -12.654 11.716 1.00 92.25 88 ASP A C 1
ATOM 720 O O . ASP A 1 88 ? -22.737 -12.854 12.921 1.00 92.25 88 ASP A O 1
ATOM 724 N N . GLY A 1 89 ? -22.033 -11.524 11.269 1.00 87.56 89 GLY A N 1
ATOM 725 C CA . GLY A 1 89 ? -21.545 -10.460 12.154 1.00 87.56 89 GLY A CA 1
ATOM 726 C C . GLY A 1 89 ? -20.234 -10.789 12.876 1.00 87.56 89 GLY A C 1
ATOM 727 O O . GLY A 1 89 ? -19.773 -9.993 13.691 1.00 87.56 89 GLY A O 1
ATOM 728 N N . GLN A 1 90 ? -19.610 -11.926 12.566 1.00 88.12 90 GLN A N 1
ATOM 729 C CA . GLN A 1 90 ? -18.325 -12.342 13.113 1.00 88.12 90 GLN A CA 1
ATOM 730 C C . GLN A 1 90 ? -17.223 -12.224 12.065 1.00 88.12 90 GLN A C 1
ATOM 732 O O . GLN A 1 90 ? -17.412 -12.539 10.891 1.00 88.12 90 GLN A O 1
ATOM 737 N N . ILE A 1 91 ? -16.041 -11.785 12.496 1.00 89.06 91 ILE A N 1
ATOM 738 C CA . ILE A 1 91 ? -14.851 -11.791 11.646 1.00 89.06 91 ILE A CA 1
ATOM 739 C C . ILE A 1 91 ? -14.314 -13.224 11.601 1.00 89.06 91 ILE A C 1
ATOM 741 O O . ILE A 1 91 ? -13.784 -13.718 12.594 1.00 89.06 91 ILE A O 1
ATOM 745 N N . ILE A 1 92 ? -14.423 -13.873 10.443 1.00 94.19 92 ILE A N 1
ATOM 746 C CA . ILE A 1 92 ? -13.982 -15.263 10.233 1.00 94.19 92 ILE A CA 1
ATOM 747 C C . ILE A 1 92 ? -12.612 -15.364 9.552 1.00 94.19 92 ILE A C 1
ATOM 749 O O . ILE A 1 92 ? -12.022 -16.440 9.481 1.00 94.19 92 ILE A O 1
ATOM 753 N N . GLY A 1 93 ? -12.081 -14.253 9.036 1.00 91.44 93 GLY A N 1
ATOM 754 C CA . GLY A 1 93 ? -10.786 -14.260 8.366 1.00 91.44 93 GLY A CA 1
ATOM 755 C C . GLY A 1 93 ? -10.363 -12.920 7.780 1.00 91.44 93 GLY A C 1
ATOM 756 O O . GLY A 1 93 ? -11.011 -11.890 7.968 1.00 91.44 93 GLY A O 1
ATOM 757 N N . ILE A 1 94 ? -9.247 -12.953 7.050 1.00 91.06 94 ILE A N 1
ATOM 758 C CA . ILE A 1 94 ? -8.667 -11.812 6.336 1.00 91.06 94 ILE A CA 1
ATOM 759 C C . ILE A 1 94 ? -8.363 -12.253 4.901 1.00 91.06 94 ILE A C 1
ATOM 761 O O . ILE A 1 94 ? -7.749 -13.299 4.697 1.00 91.06 94 ILE A O 1
ATOM 765 N N . ALA A 1 95 ? -8.757 -11.450 3.915 1.00 91.38 95 ALA A N 1
ATOM 766 C CA . ALA A 1 95 ? -8.479 -11.683 2.497 1.00 91.38 95 ALA A CA 1
ATOM 767 C C . ALA A 1 95 ? -7.988 -10.407 1.805 1.00 91.38 95 ALA A C 1
ATOM 769 O O . ALA A 1 95 ? -8.087 -9.309 2.357 1.00 91.38 95 ALA A O 1
ATOM 770 N N . ASP A 1 96 ? -7.463 -10.538 0.588 1.00 88.12 96 ASP A N 1
ATOM 771 C CA . ASP A 1 96 ? -7.180 -9.376 -0.252 1.00 88.12 96 ASP A CA 1
ATOM 772 C C . ASP A 1 96 ? -8.478 -8.664 -0.651 1.00 88.12 96 ASP A C 1
ATOM 774 O O . ASP A 1 96 ? -9.527 -9.281 -0.857 1.00 88.12 96 ASP A O 1
ATOM 778 N N . ALA A 1 97 ? -8.405 -7.341 -0.771 1.00 83.31 97 ALA A N 1
ATOM 779 C CA . ALA A 1 97 ? -9.522 -6.524 -1.190 1.00 83.31 97 ALA A CA 1
ATOM 780 C C . ALA A 1 97 ? -9.960 -6.954 -2.599 1.00 83.31 97 ALA A C 1
ATOM 782 O O . ALA A 1 97 ? -9.115 -7.144 -3.482 1.00 83.31 97 ALA A O 1
ATOM 783 N N . PRO A 1 98 ? -11.275 -7.093 -2.842 1.00 78.81 98 PRO A N 1
ATOM 784 C CA . PRO A 1 98 ? -11.769 -7.458 -4.156 1.00 78.81 98 PRO A CA 1
ATOM 785 C C . PRO A 1 98 ? -11.305 -6.421 -5.179 1.00 78.81 98 PRO A C 1
ATOM 787 O O . PRO A 1 98 ? -11.541 -5.218 -5.036 1.00 78.81 98 PRO A O 1
ATOM 790 N N . ASN A 1 99 ? -10.623 -6.897 -6.219 1.00 71.69 99 ASN A N 1
ATOM 791 C CA . ASN A 1 99 ? -10.119 -6.039 -7.276 1.00 71.69 99 ASN A CA 1
ATOM 792 C C . ASN A 1 99 ? -11.321 -5.433 -8.022 1.00 71.69 99 ASN A C 1
ATOM 794 O O . ASN A 1 99 ? -12.091 -6.161 -8.656 1.00 71.69 99 ASN A O 1
ATOM 798 N N . ARG A 1 100 ? -11.509 -4.107 -7.927 1.00 61.34 100 ARG A N 1
ATOM 799 C CA . ARG A 1 100 ? -12.676 -3.382 -8.478 1.00 61.34 100 ARG A CA 1
ATOM 800 C C . ARG A 1 100 ? -12.876 -3.582 -9.992 1.00 61.34 100 ARG A C 1
ATOM 802 O O . ARG A 1 100 ? -13.962 -3.303 -10.483 1.00 61.34 100 ARG A O 1
ATOM 809 N N . ASN A 1 101 ? -11.885 -4.130 -10.700 1.00 55.56 101 ASN A N 1
ATOM 810 C CA . ASN A 1 101 ? -11.927 -4.415 -12.138 1.00 55.56 101 ASN A CA 1
ATOM 811 C C . ASN A 1 101 ? -12.579 -5.757 -12.541 1.00 55.56 101 A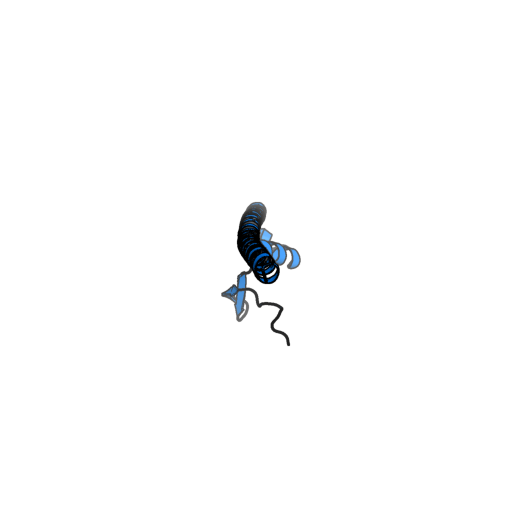SN A C 1
ATOM 813 O O . ASN A 1 101 ? -12.521 -6.115 -13.712 1.00 55.56 101 ASN A O 1
ATOM 817 N N . ARG A 1 102 ? -13.218 -6.510 -11.632 1.00 47.41 102 ARG A N 1
ATOM 818 C CA . ARG A 1 102 ? -14.022 -7.708 -11.979 1.00 47.41 102 ARG A CA 1
ATOM 819 C C . ARG A 1 102 ? -15.532 -7.461 -11.879 1.00 47.41 102 ARG A C 1
ATOM 821 O O . ARG A 1 102 ? -16.252 -8.166 -11.178 1.00 47.41 102 ARG A O 1
ATOM 828 N N . ARG A 1 103 ? -16.011 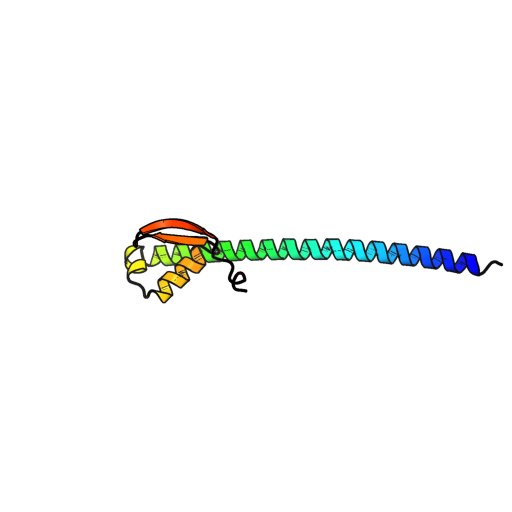-6.439 -12.585 1.00 45.69 103 ARG A N 1
ATOM 829 C CA . ARG A 1 103 ? -17.424 -6.286 -12.961 1.00 45.69 103 ARG A CA 1
ATOM 830 C C . ARG A 1 103 ? -17.485 -5.889 -14.438 1.00 45.69 103 ARG A C 1
ATOM 832 O O . ARG A 1 103 ? -17.588 -4.708 -14.751 1.00 45.69 103 ARG A O 1
ATOM 839 N N . SER A 1 104 ? -17.362 -6.880 -15.315 1.00 39.72 104 SER A N 1
ATOM 840 C CA . SER A 1 104 ? -17.772 -6.836 -16.725 1.00 39.72 104 SER A CA 1
ATOM 841 C C . SER A 1 104 ? -18.182 -8.235 -17.146 1.00 39.72 104 SER A C 1
ATOM 843 O O . SER A 1 104 ? -17.338 -9.135 -16.922 1.00 39.72 104 SER A O 1
#